Protein AF-A0A058ZTG9-F1 (afdb_monomer)

Organism: Eucalyptus grandis (NCBI:txid71139)

Structure (mmCIF, N/CA/C/O backbone):
data_AF-A0A058ZTG9-F1
#
_entry.id   AF-A0A058ZTG9-F1
#
loop_
_atom_site.group_PDB
_atom_site.id
_atom_site.type_symbol
_atom_site.label_atom_id
_atom_site.label_alt_id
_atom_site.label_comp_id
_atom_site.label_asym_id
_atom_site.label_entity_id
_atom_site.label_seq_id
_atom_site.pdbx_PDB_ins_code
_atom_site.Cartn_x
_atom_site.Cartn_y
_atom_site.Cartn_z
_atom_site.occupancy
_atom_site.B_iso_or_equiv
_atom_site.auth_seq_id
_atom_site.auth_comp_id
_atom_site.auth_asym_id
_atom_site.auth_atom_id
_atom_site.pdbx_PDB_model_num
ATOM 1 N N . MET A 1 1 ? 8.925 -6.067 -25.037 1.00 82.56 1 MET A N 1
ATOM 2 C CA . MET A 1 1 ? 8.589 -4.937 -24.144 1.00 82.56 1 MET A CA 1
ATOM 3 C C . MET A 1 1 ? 9.045 -5.307 -22.743 1.00 82.56 1 MET A C 1
ATOM 5 O O . MET A 1 1 ? 8.724 -6.408 -22.315 1.00 82.56 1 MET A O 1
ATOM 9 N N . ALA A 1 2 ? 9.825 -4.451 -22.084 1.00 88.62 2 ALA A N 1
ATOM 10 C CA . ALA A 1 2 ? 10.250 -4.628 -20.695 1.00 88.62 2 ALA A CA 1
ATOM 11 C C . ALA A 1 2 ? 9.571 -3.546 -19.845 1.00 88.62 2 ALA A C 1
ATOM 13 O O . ALA A 1 2 ? 9.529 -2.393 -20.265 1.00 88.62 2 ALA A O 1
ATOM 14 N N . LEU A 1 3 ? 9.004 -3.923 -18.699 1.00 90.94 3 LEU A N 1
ATOM 15 C CA . LEU A 1 3 ? 8.301 -3.016 -17.790 1.00 90.94 3 LEU A CA 1
ATOM 16 C C . LEU A 1 3 ? 8.933 -3.121 -16.406 1.00 90.94 3 LEU A C 1
ATOM 18 O O . LEU A 1 3 ? 9.167 -4.222 -15.911 1.00 90.94 3 LEU A O 1
ATOM 22 N N . THR A 1 4 ? 9.200 -1.979 -15.788 1.00 90.88 4 THR A N 1
ATOM 23 C CA . THR A 1 4 ? 9.805 -1.885 -14.460 1.00 90.88 4 THR A CA 1
ATOM 24 C C . THR A 1 4 ? 9.268 -0.643 -13.760 1.00 90.88 4 THR A C 1
ATOM 26 O O . THR A 1 4 ? 9.120 0.406 -14.381 1.00 90.88 4 THR A O 1
ATOM 29 N N . ALA A 1 5 ? 8.928 -0.776 -12.479 1.00 90.31 5 ALA A N 1
ATOM 30 C CA . ALA A 1 5 ? 8.425 0.335 -11.671 1.00 90.31 5 ALA A CA 1
ATOM 31 C C . ALA A 1 5 ? 9.557 1.143 -11.020 1.00 90.31 5 ALA A C 1
ATOM 33 O O . ALA A 1 5 ? 9.381 2.313 -10.699 1.00 90.31 5 ALA A O 1
ATOM 34 N N . THR A 1 6 ? 10.712 0.513 -10.801 1.00 88.88 6 THR A N 1
ATOM 35 C CA . THR A 1 6 ? 11.857 1.105 -10.108 1.00 88.88 6 THR A CA 1
ATOM 36 C C . THR A 1 6 ? 13.125 0.712 -10.837 1.00 88.88 6 THR A C 1
ATOM 38 O O . THR A 1 6 ? 13.428 -0.477 -10.942 1.00 88.88 6 THR A O 1
ATOM 41 N N . THR A 1 7 ? 13.885 1.697 -11.304 1.00 89.06 7 THR A N 1
ATOM 42 C CA . THR A 1 7 ? 15.107 1.435 -12.061 1.00 89.06 7 THR A CA 1
ATOM 43 C C . THR A 1 7 ? 16.162 2.456 -11.688 1.00 89.06 7 THR A C 1
ATOM 45 O O . THR A 1 7 ? 15.943 3.657 -11.798 1.00 89.06 7 THR A O 1
ATOM 48 N N . THR A 1 8 ? 17.312 1.975 -11.229 1.00 89.19 8 THR A N 1
ATOM 49 C CA . THR A 1 8 ? 18.516 2.795 -11.078 1.00 89.19 8 THR A CA 1
ATOM 50 C C . THR A 1 8 ? 19.321 2.757 -12.372 1.00 89.19 8 THR A C 1
ATOM 52 O O . THR A 1 8 ? 19.191 1.816 -13.155 1.00 89.19 8 THR A O 1
ATOM 55 N N . GLN A 1 9 ? 20.195 3.743 -12.584 1.00 89.81 9 GLN A N 1
ATOM 56 C CA . GLN A 1 9 ? 20.999 3.826 -13.808 1.00 89.81 9 GLN A CA 1
ATOM 57 C C . GLN A 1 9 ? 21.760 2.524 -14.152 1.00 89.81 9 GLN A C 1
ATOM 59 O O . GLN A 1 9 ? 21.684 2.098 -15.303 1.00 89.81 9 GLN A O 1
ATOM 64 N N . PRO A 1 10 ? 22.422 1.827 -13.201 1.00 93.19 10 PRO A N 1
ATOM 65 C CA . PRO A 1 10 ? 23.111 0.574 -13.519 1.00 93.19 10 PRO A CA 1
ATOM 66 C C . PRO A 1 10 ? 22.153 -0.533 -13.978 1.00 93.19 10 PRO A C 1
ATOM 68 O O . PRO A 1 10 ? 22.415 -1.224 -14.956 1.00 93.19 10 PRO A O 1
ATOM 71 N N . VAL A 1 11 ? 20.999 -0.662 -13.314 1.00 91.44 11 VAL A N 1
ATOM 72 C CA . VAL A 1 11 ? 19.987 -1.672 -13.660 1.00 91.44 11 VAL A CA 1
ATOM 73 C C . VAL A 1 11 ? 19.355 -1.365 -15.018 1.00 91.44 11 VAL A C 1
ATOM 75 O O . VAL A 1 11 ? 19.077 -2.279 -15.788 1.00 91.44 11 VAL A O 1
ATOM 78 N N . HIS A 1 12 ? 19.165 -0.084 -15.341 1.00 89.38 12 HIS A N 1
ATOM 79 C CA . HIS A 1 12 ? 18.702 0.345 -16.657 1.00 89.38 12 HIS A CA 1
ATOM 80 C C . HIS A 1 12 ? 19.654 -0.130 -17.767 1.00 89.38 12 HIS A C 1
ATOM 82 O O . HIS A 1 12 ? 19.213 -0.712 -18.759 1.00 89.38 12 HIS A O 1
ATOM 88 N N . GLU A 1 13 ? 20.964 0.055 -17.585 1.00 89.94 13 GLU A N 1
ATOM 89 C CA . GLU A 1 13 ? 21.958 -0.417 -18.552 1.00 89.94 13 GLU A CA 1
ATOM 90 C C . GLU A 1 13 ? 21.941 -1.938 -18.720 1.00 89.94 13 GLU A C 1
ATOM 92 O O . GLU A 1 13 ? 22.023 -2.427 -19.850 1.00 89.94 13 GLU A O 1
ATOM 97 N N . ASP A 1 14 ? 21.793 -2.683 -17.626 1.00 91.38 14 ASP A N 1
ATOM 98 C CA . ASP A 1 14 ? 21.707 -4.144 -17.665 1.00 91.38 14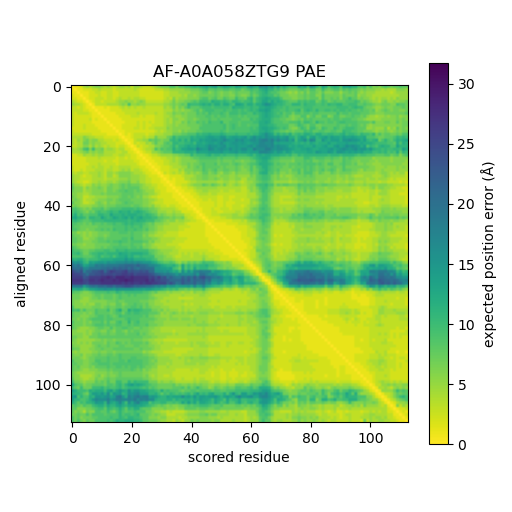 ASP A CA 1
ATOM 99 C C . ASP A 1 14 ? 20.455 -4.621 -18.414 1.00 91.38 14 ASP A C 1
ATOM 101 O O . ASP A 1 14 ? 20.542 -5.532 -19.245 1.00 91.38 14 ASP A O 1
ATOM 105 N N . ILE A 1 15 ? 19.308 -3.964 -18.196 1.00 91.25 15 ILE A N 1
ATOM 106 C CA . ILE A 1 15 ? 18.053 -4.243 -18.912 1.00 91.25 15 ILE A CA 1
ATOM 107 C C . ILE A 1 15 ? 18.210 -4.012 -20.418 1.00 91.25 15 ILE A C 1
ATOM 109 O O . ILE A 1 15 ? 17.601 -4.734 -21.204 1.00 91.25 15 ILE A O 1
ATOM 113 N N . LEU A 1 16 ? 19.020 -3.043 -20.851 1.00 90.56 16 LEU A N 1
ATOM 114 C CA . LEU A 1 16 ? 19.252 -2.803 -22.277 1.00 90.56 16 LEU A CA 1
ATOM 115 C C . LEU A 1 16 ? 20.267 -3.780 -22.883 1.00 90.56 16 LEU A C 1
ATOM 117 O O . LEU A 1 16 ? 20.070 -4.273 -23.999 1.00 90.56 16 LEU A O 1
ATOM 121 N N . LYS A 1 17 ? 21.347 -4.077 -22.152 1.00 91.62 17 LYS A N 1
ATOM 122 C CA . LYS A 1 17 ? 22.476 -4.882 -22.638 1.00 91.62 17 LYS A CA 1
ATOM 123 C C . LYS A 1 17 ? 22.165 -6.378 -22.656 1.00 91.62 17 LYS A C 1
ATOM 125 O O . LYS A 1 17 ? 22.427 -7.028 -23.668 1.00 91.62 17 LYS A O 1
ATOM 130 N N . ALA A 1 18 ? 21.590 -6.932 -21.586 1.00 90.25 18 ALA A N 1
ATOM 131 C CA . ALA A 1 18 ? 21.375 -8.378 -21.458 1.00 90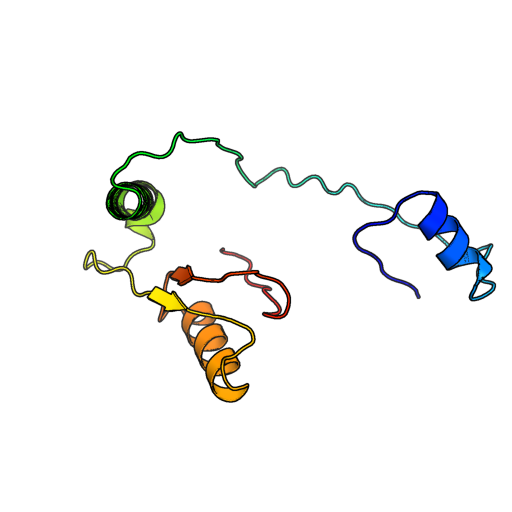.25 18 ALA A CA 1
ATOM 132 C C . ALA A 1 18 ? 20.459 -8.965 -22.555 1.00 90.25 18 ALA A C 1
ATOM 134 O O . ALA A 1 18 ? 20.828 -9.979 -23.152 1.00 90.25 18 ALA A O 1
ATOM 135 N N . PRO A 1 19 ? 19.325 -8.330 -22.916 1.00 87.88 19 PRO A N 1
ATOM 136 C CA . PRO A 1 19 ? 18.467 -8.792 -24.003 1.00 87.88 19 PRO A CA 1
ATOM 137 C C . PRO A 1 19 ? 18.897 -8.258 -25.379 1.00 87.88 19 PRO A C 1
ATOM 139 O O . PRO A 1 19 ? 18.230 -8.556 -26.366 1.00 87.88 19 PRO A O 1
ATOM 142 N N . ARG A 1 20 ? 19.986 -7.472 -25.462 1.00 89.31 20 ARG A N 1
ATOM 143 C CA . ARG A 1 20 ? 20.480 -6.802 -26.683 1.00 89.31 20 ARG A CA 1
ATOM 144 C C . ARG A 1 20 ? 19.460 -5.846 -27.319 1.00 89.31 20 ARG A C 1
ATOM 146 O O . ARG A 1 20 ? 19.308 -5.805 -28.537 1.00 89.31 20 ARG A O 1
ATOM 153 N N . ILE A 1 21 ? 18.776 -5.052 -26.496 1.00 88.69 21 ILE A N 1
ATOM 154 C CA . ILE A 1 21 ? 17.739 -4.090 -26.910 1.00 88.69 21 ILE A CA 1
ATOM 155 C C . ILE A 1 21 ? 18.213 -2.633 -26.779 1.00 88.69 21 ILE A C 1
ATOM 157 O O . ILE A 1 21 ? 17.445 -1.746 -26.421 1.00 88.69 21 ILE A O 1
ATOM 161 N N . CYS A 1 22 ? 19.482 -2.371 -27.096 1.00 85.31 22 CYS A N 1
ATOM 162 C CA . CYS A 1 22 ? 20.175 -1.096 -26.862 1.00 85.31 22 CYS A CA 1
ATOM 163 C C . CYS A 1 22 ? 19.538 0.146 -27.520 1.00 85.31 22 CYS A C 1
ATOM 165 O O . CYS A 1 22 ? 19.886 1.264 -27.158 1.00 85.31 22 CYS A O 1
ATOM 167 N N . HIS A 1 23 ? 18.633 -0.038 -28.486 1.00 87.75 23 HIS A N 1
ATOM 168 C CA . HIS A 1 23 ? 17.939 1.037 -29.210 1.00 87.75 23 HIS A CA 1
ATOM 169 C C . HIS A 1 23 ? 16.433 1.092 -28.905 1.00 87.75 23 HIS A C 1
ATOM 171 O O . HIS A 1 23 ? 15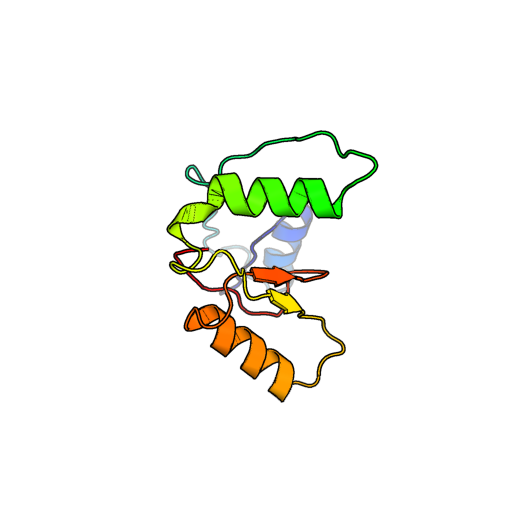.660 1.640 -29.689 1.00 87.75 23 HIS A O 1
ATOM 177 N N . ALA A 1 24 ? 15.991 0.479 -27.804 1.00 90.25 24 ALA A N 1
ATOM 178 C CA . ALA A 1 24 ? 14.596 0.538 -27.389 1.00 90.25 24 ALA A CA 1
ATOM 179 C C . ALA A 1 24 ? 14.186 1.970 -27.004 1.00 90.25 24 ALA A C 1
ATOM 181 O O . ALA A 1 24 ? 14.971 2.724 -26.432 1.00 90.25 24 ALA A O 1
ATOM 182 N N . LEU A 1 25 ? 12.928 2.327 -27.274 1.00 92.44 25 LEU A N 1
ATOM 183 C CA . LEU A 1 25 ? 12.312 3.506 -26.672 1.00 92.44 25 LEU A CA 1
ATOM 184 C C . LEU A 1 25 ? 12.180 3.266 -25.163 1.00 92.44 25 LEU A C 1
ATOM 186 O O . LEU A 1 25 ? 11.591 2.263 -24.755 1.00 92.44 25 LEU A O 1
ATOM 190 N N . VAL A 1 26 ? 12.696 4.195 -24.359 1.00 91.12 26 VAL A N 1
ATOM 191 C CA . VAL A 1 26 ? 12.645 4.135 -22.893 1.00 91.12 26 VAL A CA 1
ATOM 192 C C . VAL A 1 26 ? 11.763 5.276 -22.381 1.00 91.12 26 VAL A C 1
ATOM 194 O O . VAL A 1 26 ? 12.264 6.362 -22.095 1.00 91.12 26 VAL A O 1
ATOM 197 N N . PRO A 1 27 ? 10.433 5.092 -22.337 1.00 91.88 27 PRO A N 1
ATOM 198 C CA . PRO A 1 27 ? 9.557 6.067 -21.715 1.00 91.88 27 PRO A CA 1
ATOM 199 C C . PRO A 1 27 ? 9.691 5.976 -20.192 1.00 91.88 27 PRO A C 1
ATOM 201 O O . PRO A 1 27 ? 9.553 4.899 -19.611 1.00 91.88 27 PRO A O 1
ATOM 204 N N . GLU A 1 28 ? 9.909 7.118 -19.551 1.00 91.38 28 GLU A N 1
ATOM 205 C CA . GLU A 1 28 ? 9.962 7.245 -18.097 1.00 91.38 28 GLU A CA 1
ATOM 206 C C . GLU A 1 28 ? 8.879 8.211 -17.625 1.00 91.38 28 GLU A C 1
ATOM 208 O O . GLU A 1 28 ? 8.597 9.230 -18.259 1.00 91.38 28 GLU A O 1
ATOM 213 N N . THR A 1 29 ? 8.256 7.884 -16.498 1.00 92.44 29 THR A N 1
ATOM 214 C CA . THR A 1 29 ? 7.235 8.719 -15.866 1.00 92.44 29 THR A CA 1
ATOM 215 C C . THR A 1 29 ? 7.627 9.000 -14.428 1.00 92.44 29 THR A C 1
ATOM 217 O O . THR A 1 29 ? 8.242 8.160 -13.773 1.00 92.44 29 THR A O 1
ATOM 220 N N . SER A 1 30 ? 7.227 10.163 -13.915 1.00 91.88 30 SER A N 1
ATOM 221 C CA . SER A 1 30 ? 7.413 10.486 -12.501 1.00 91.88 30 SER A CA 1
ATOM 222 C C . SER A 1 30 ? 6.720 9.457 -11.603 1.00 91.88 30 SER A C 1
ATOM 224 O O . SER A 1 30 ? 5.644 8.955 -11.931 1.00 91.88 30 SER A O 1
ATOM 226 N N . PHE A 1 31 ? 7.322 9.184 -10.445 1.00 92.12 31 PHE A N 1
ATOM 227 C CA . PHE A 1 31 ? 6.677 8.420 -9.376 1.00 92.12 31 PHE A CA 1
ATOM 228 C C . PHE A 1 31 ? 5.640 9.256 -8.611 1.00 92.12 31 PHE A C 1
ATOM 230 O O . PHE A 1 31 ? 4.864 8.701 -7.830 1.00 92.12 31 PHE A O 1
ATOM 237 N N . ASP A 1 32 ? 5.658 10.581 -8.792 1.00 93.62 32 ASP A N 1
ATOM 238 C CA . ASP A 1 32 ? 4.835 11.500 -8.023 1.00 93.62 32 ASP A CA 1
ATOM 239 C C . ASP A 1 32 ? 3.341 11.254 -8.254 1.00 93.62 32 ASP A C 1
ATOM 241 O O . ASP A 1 32 ? 2.861 11.021 -9.367 1.00 93.62 32 ASP A O 1
ATOM 245 N N . ARG A 1 33 ? 2.595 11.313 -7.155 1.00 93.81 33 ARG A N 1
ATOM 246 C CA . ARG A 1 33 ? 1.146 11.174 -7.129 1.00 93.81 33 ARG A CA 1
ATOM 247 C C . ARG A 1 33 ? 0.633 12.413 -6.398 1.00 93.81 33 ARG A C 1
ATOM 249 O O . ARG A 1 33 ? 0.843 12.507 -5.193 1.00 93.81 33 ARG A O 1
ATOM 256 N N . PRO A 1 34 ? -0.073 13.332 -7.075 1.00 92.50 34 PRO A N 1
ATOM 257 C CA . PRO A 1 34 ? -0.487 14.594 -6.456 1.00 92.50 34 PRO A CA 1
ATOM 258 C C . PRO A 1 34 ? -1.645 14.443 -5.453 1.00 92.50 34 PRO A C 1
ATOM 260 O O . PRO A 1 34 ? -1.915 15.356 -4.679 1.00 92.50 34 PRO A O 1
ATOM 263 N N . ASN A 1 35 ? -2.354 13.307 -5.465 1.00 92.25 35 ASN A N 1
ATOM 264 C CA . ASN A 1 35 ? -3.566 13.100 -4.662 1.00 92.25 35 ASN A CA 1
ATOM 265 C C . ASN A 1 35 ? -3.317 12.524 -3.248 1.00 92.25 35 ASN A C 1
ATOM 267 O O . ASN A 1 35 ? -4.027 12.929 -2.323 1.00 92.25 35 ASN A O 1
ATOM 271 N N . PRO A 1 36 ? -2.370 11.585 -3.028 1.00 91.75 36 PRO A N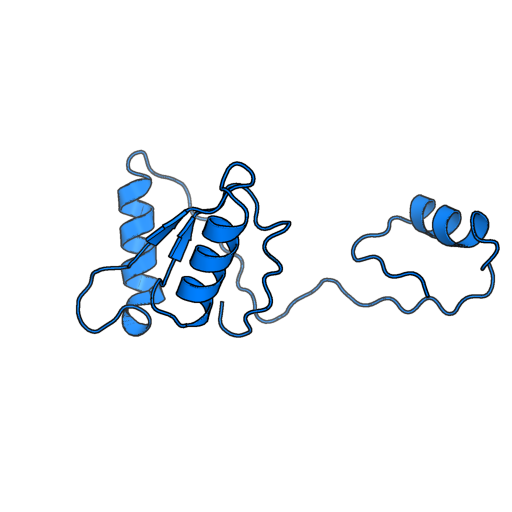 1
ATOM 272 C CA . PRO A 1 36 ? -2.025 11.121 -1.688 1.00 91.75 36 PRO A CA 1
ATOM 273 C C . PRO A 1 36 ? -1.499 12.242 -0.790 1.00 91.75 36 PRO A C 1
ATOM 275 O O . PRO A 1 36 ? -0.608 13.002 -1.162 1.00 91.75 36 PRO A O 1
ATOM 278 N N . LYS A 1 37 ? -2.029 12.307 0.433 1.00 93.12 37 LYS A N 1
ATOM 279 C CA . LYS A 1 37 ? -1.531 13.189 1.492 1.00 93.12 37 LYS A CA 1
ATOM 280 C C . LYS A 1 37 ? -0.596 12.401 2.400 1.00 93.12 37 LYS A C 1
ATOM 282 O O . LYS A 1 37 ? -0.983 11.351 2.909 1.00 93.12 37 LYS A O 1
ATOM 287 N N . TYR A 1 38 ? 0.600 12.930 2.628 1.00 93.81 38 TYR A N 1
ATOM 288 C CA . TYR A 1 38 ? 1.580 12.354 3.545 1.00 93.81 38 TYR A CA 1
ATOM 289 C C . TYR A 1 38 ? 1.524 13.082 4.889 1.00 93.81 38 TYR A C 1
ATOM 291 O O . TYR A 1 38 ? 1.565 14.309 4.938 1.00 93.81 38 TYR A O 1
ATOM 299 N N . GLU A 1 39 ? 1.429 12.328 5.981 1.00 93.50 39 GLU A N 1
ATOM 300 C CA . GLU A 1 39 ? 1.386 12.856 7.345 1.00 93.50 39 GLU A CA 1
ATOM 301 C C . GLU A 1 39 ? 2.193 11.944 8.271 1.00 93.50 39 GLU A C 1
ATOM 303 O O . GLU A 1 39 ? 2.161 10.721 8.131 1.00 93.50 39 GLU A O 1
ATOM 308 N N . VAL A 1 40 ? 2.909 12.541 9.225 1.00 95.56 40 VAL A N 1
ATOM 309 C CA . VAL A 1 40 ? 3.679 11.820 10.243 1.00 95.56 40 VAL A CA 1
ATOM 310 C C . VAL A 1 40 ? 3.084 12.142 11.608 1.00 95.56 40 VAL A C 1
ATOM 312 O O . VAL A 1 40 ? 3.083 13.294 12.033 1.00 95.56 40 VAL A O 1
ATOM 315 N N . ILE A 1 41 ? 2.576 11.117 12.293 1.00 93.25 41 ILE A N 1
ATOM 316 C CA . ILE A 1 41 ? 1.930 11.238 13.605 1.00 93.25 41 ILE A CA 1
ATOM 317 C C . ILE A 1 41 ? 2.744 10.431 14.617 1.00 93.25 41 ILE A C 1
ATOM 319 O O . ILE A 1 41 ? 3.057 9.265 14.379 1.00 93.25 41 ILE A O 1
ATOM 323 N N . ALA A 1 42 ? 3.071 11.035 15.760 1.00 95.62 42 ALA A N 1
ATOM 324 C CA . ALA A 1 42 ? 3.766 10.339 16.837 1.00 95.62 42 ALA A CA 1
ATOM 325 C C . ALA A 1 42 ? 2.890 9.225 17.437 1.00 95.62 42 ALA A C 1
ATOM 327 O O . ALA A 1 42 ? 1.698 9.414 17.692 1.00 95.62 42 ALA A O 1
ATOM 328 N N . THR A 1 43 ? 3.488 8.064 17.696 1.00 94.56 43 THR A N 1
ATOM 329 C CA . THR A 1 43 ? 2.789 6.921 18.294 1.00 94.56 43 THR A CA 1
ATOM 330 C C . THR A 1 43 ? 2.692 7.065 19.809 1.00 94.56 43 THR A C 1
ATOM 332 O O . THR A 1 43 ? 3.688 7.372 20.466 1.00 94.56 43 THR A O 1
ATOM 335 N N . THR A 1 44 ? 1.522 6.783 20.381 1.00 95.12 44 THR A N 1
ATOM 336 C CA . THR A 1 44 ? 1.343 6.713 21.841 1.00 95.12 44 THR A CA 1
ATOM 337 C C . THR A 1 44 ? 1.601 5.296 22.371 1.00 95.12 44 THR A C 1
ATOM 339 O O . THR A 1 44 ? 1.780 4.351 21.602 1.00 95.12 44 THR A O 1
ATOM 342 N N . LYS A 1 45 ? 1.592 5.120 23.703 1.00 94.94 45 LYS A N 1
ATOM 343 C CA . LYS A 1 45 ? 1.607 3.782 24.327 1.00 94.94 45 LYS A CA 1
ATOM 344 C C . LYS A 1 45 ? 0.336 2.975 24.006 1.00 94.94 45 LYS A C 1
ATOM 346 O O . LYS A 1 45 ? 0.388 1.752 23.969 1.00 94.94 45 LYS A O 1
ATOM 351 N N . GLU A 1 46 ? -0.788 3.647 23.747 1.00 95.81 46 GLU A N 1
ATOM 352 C CA . GLU A 1 46 ? -2.088 3.038 23.431 1.00 95.81 46 GLU A CA 1
ATOM 353 C C . GLU A 1 46 ? -2.331 3.002 21.906 1.00 95.81 46 GLU A C 1
ATOM 355 O O . GLU A 1 46 ? -3.302 3.561 21.395 1.00 95.81 46 GLU A O 1
ATOM 360 N N . GLN A 1 47 ? -1.445 2.335 21.157 1.00 93.69 47 GLN A N 1
ATOM 361 C CA . GLN A 1 47 ? -1.429 2.346 19.681 1.00 93.69 47 GLN A CA 1
ATOM 362 C C . GLN A 1 47 ? -2.759 1.916 19.036 1.00 93.69 47 GLN A C 1
ATOM 364 O O . GLN A 1 47 ? -3.228 2.546 18.089 1.00 93.69 47 GLN A O 1
ATOM 369 N N . LEU A 1 48 ? -3.397 0.861 19.556 1.00 90.19 48 LEU A N 1
ATOM 370 C CA . LEU A 1 48 ? -4.662 0.351 19.010 1.00 90.19 48 LEU A CA 1
ATOM 371 C C . LEU A 1 48 ? -5.815 1.342 19.188 1.00 90.19 48 LEU A C 1
ATOM 373 O O . LEU A 1 48 ? -6.664 1.478 18.307 1.00 90.19 48 LEU A O 1
ATOM 377 N N . LYS A 1 49 ? -5.832 2.056 20.315 1.00 90.94 49 LYS A N 1
ATOM 378 C CA . LYS A 1 49 ? -6.837 3.082 20.589 1.00 90.94 49 LYS A CA 1
ATOM 379 C C . LYS A 1 49 ? -6.625 4.291 19.685 1.00 90.94 49 LYS A C 1
ATOM 381 O O . LYS A 1 49 ? -7.579 4.737 19.056 1.00 90.94 49 LYS A O 1
ATOM 386 N N . GLN A 1 50 ? -5.373 4.731 19.535 1.00 92.81 50 GLN A N 1
ATOM 387 C CA . GLN A 1 50 ? -4.998 5.800 18.610 1.00 92.81 50 GLN A CA 1
ATOM 388 C C . GLN A 1 50 ? -5.420 5.475 17.167 1.00 92.81 50 GLN A C 1
ATOM 390 O O . GLN A 1 50 ? -6.033 6.307 16.501 1.00 92.81 50 GLN A O 1
ATOM 395 N N . LEU A 1 51 ? -5.154 4.254 16.687 1.00 89.94 51 LEU A N 1
ATOM 396 C CA . LEU A 1 51 ? -5.583 3.811 15.357 1.00 89.94 51 LEU A CA 1
ATOM 397 C C . LEU A 1 51 ? -7.113 3.788 15.230 1.00 89.94 51 LEU A C 1
ATOM 399 O O . LEU A 1 51 ? -7.657 4.268 14.238 1.00 89.94 51 LEU A O 1
ATOM 403 N N . GLY A 1 52 ? -7.814 3.263 16.237 1.00 88.38 52 GLY A N 1
ATOM 404 C CA . GLY A 1 52 ? -9.276 3.232 16.256 1.00 88.38 52 GLY A CA 1
ATOM 405 C C . GLY A 1 52 ? -9.905 4.627 16.199 1.00 88.38 52 GLY A C 1
ATOM 406 O O . GLY A 1 52 ? -10.883 4.827 15.480 1.00 88.38 52 GLY A O 1
ATOM 407 N N . GLU A 1 53 ? -9.337 5.600 16.913 1.00 89.12 53 GLU A N 1
ATOM 408 C CA . GLU A 1 53 ? -9.759 7.005 16.872 1.00 89.12 53 GLU A CA 1
ATOM 409 C C . GLU A 1 53 ? -9.483 7.642 15.504 1.00 89.12 53 GLU A C 1
ATOM 411 O O . GLU A 1 53 ? -10.363 8.298 14.947 1.00 89.12 53 GLU A O 1
ATOM 416 N N . LEU A 1 54 ? -8.307 7.399 14.911 1.00 89.75 54 LEU A N 1
ATOM 417 C CA . LEU A 1 54 ? -7.972 7.887 13.569 1.00 89.75 54 LEU A CA 1
ATOM 418 C C . LEU A 1 54 ? -8.938 7.354 12.508 1.00 89.75 54 LEU A C 1
ATOM 420 O O . LEU A 1 54 ? -9.423 8.128 11.681 1.00 89.75 54 LEU A O 1
ATOM 424 N N . LEU A 1 55 ? -9.248 6.056 12.555 1.00 87.69 55 LEU A N 1
ATOM 425 C CA . LEU A 1 55 ? -10.178 5.430 11.620 1.00 87.69 55 LEU A CA 1
ATOM 426 C C . LEU A 1 55 ? -11.588 6.012 11.760 1.00 87.69 55 LEU A C 1
ATOM 428 O O . LEU A 1 55 ? -12.195 6.401 10.764 1.00 87.69 55 LEU A O 1
ATOM 432 N N . LYS A 1 56 ? -12.084 6.141 12.996 1.00 85.50 56 LYS A N 1
ATOM 433 C CA . LYS A 1 56 ? -13.411 6.709 13.267 1.00 85.50 56 LYS A CA 1
ATOM 434 C C . LYS A 1 56 ? -13.515 8.169 12.848 1.00 85.50 56 LYS A C 1
ATOM 436 O O . LYS A 1 56 ? -14.516 8.537 12.255 1.00 85.50 56 LYS A O 1
ATOM 441 N N . ASN A 1 57 ? -12.503 8.986 13.124 1.00 87.56 57 ASN A N 1
ATOM 442 C CA . ASN A 1 57 ? -12.561 10.421 12.845 1.00 87.56 57 ASN A CA 1
ATOM 443 C C . ASN A 1 57 ? -12.390 10.733 11.353 1.00 87.56 57 ASN A C 1
ATOM 445 O O . ASN A 1 57 ? -13.082 11.600 10.827 1.00 87.56 57 ASN A O 1
ATOM 449 N N . ARG A 1 58 ? -11.478 10.039 10.659 1.00 86.88 58 ARG A N 1
ATOM 450 C CA . ARG A 1 58 ? -11.154 10.334 9.250 1.00 86.88 58 ARG A CA 1
ATOM 451 C C . ARG A 1 58 ? -12.058 9.610 8.258 1.00 86.88 58 ARG A C 1
ATOM 453 O O . ARG A 1 58 ? -12.326 10.144 7.188 1.00 86.88 58 ARG A O 1
ATOM 460 N N . PHE A 1 59 ? -12.543 8.422 8.616 1.00 83.19 59 PHE A N 1
ATOM 461 C CA . PHE A 1 59 ? -13.315 7.550 7.728 1.00 83.19 59 PHE A CA 1
ATOM 462 C C . PHE A 1 59 ? -14.731 7.271 8.264 1.00 83.19 59 PHE A C 1
ATOM 464 O O . PHE A 1 59 ? -15.354 6.280 7.881 1.00 83.19 59 PHE A O 1
ATOM 471 N N . ALA A 1 60 ? -15.267 8.161 9.116 1.00 75.25 60 ALA A N 1
ATOM 472 C CA . ALA A 1 60 ? -16.607 8.052 9.707 1.00 75.25 60 ALA A CA 1
ATOM 473 C C . ALA A 1 60 ? -17.694 7.749 8.663 1.00 75.25 60 ALA A C 1
ATOM 475 O O . ALA A 1 60 ? -18.513 6.859 8.857 1.00 75.25 60 ALA A O 1
ATOM 476 N N . ASN A 1 61 ? -17.649 8.460 7.531 1.00 71.94 61 ASN A N 1
ATOM 477 C CA . ASN A 1 61 ? -18.647 8.383 6.458 1.00 71.94 61 ASN A CA 1
ATOM 478 C C . ASN A 1 61 ? -18.470 7.163 5.536 1.00 71.94 61 ASN A C 1
ATOM 480 O O . ASN A 1 61 ? -19.307 6.919 4.672 1.00 71.94 61 ASN A O 1
ATOM 484 N N . LEU A 1 62 ? -17.367 6.426 5.686 1.00 68.62 62 LEU A N 1
ATOM 485 C CA . LEU A 1 62 ? -17.066 5.203 4.932 1.00 68.62 62 LEU A CA 1
ATOM 486 C C . LEU A 1 62 ? -17.380 3.944 5.750 1.00 68.62 62 LEU A C 1
ATOM 488 O O . LEU A 1 62 ? -17.460 2.843 5.205 1.00 68.62 62 LEU A O 1
ATOM 492 N N . CYS A 1 63 ? -17.598 4.109 7.053 1.00 58.88 63 CYS A N 1
ATOM 493 C CA . CYS A 1 63 ? -18.184 3.088 7.903 1.00 58.88 63 CYS A CA 1
ATOM 494 C C . CYS A 1 63 ? -19.708 3.181 7.782 1.00 58.88 63 CYS A C 1
ATOM 496 O O . CYS A 1 63 ? -20.268 4.274 7.764 1.00 58.88 63 CYS A O 1
ATOM 498 N N . GLY A 1 64 ? -20.393 2.040 7.664 1.00 56.41 64 GLY A N 1
ATOM 499 C CA . GLY A 1 64 ? -21.856 2.024 7.642 1.00 56.41 64 GLY A CA 1
ATOM 500 C C . GLY A 1 64 ? -22.448 2.723 8.873 1.00 56.41 64 GLY A C 1
ATOM 501 O O . GLY A 1 64 ? -21.766 2.955 9.866 1.00 56.41 64 GLY A O 1
ATOM 502 N N . SER A 1 65 ? -23.747 3.017 8.841 1.00 53.50 65 SER A N 1
ATOM 503 C CA . SER A 1 65 ? -24.504 3.739 9.885 1.00 53.50 65 SER A CA 1
ATOM 504 C C . SER A 1 65 ? -24.425 3.159 11.312 1.00 53.50 65 SER A C 1
ATOM 506 O O . SER A 1 65 ? -24.941 3.754 12.255 1.00 53.50 65 SER A O 1
ATOM 508 N N . LYS A 1 66 ? -23.755 2.017 11.493 1.00 50.91 66 LYS A N 1
ATOM 509 C CA . LYS A 1 66 ? -23.321 1.471 12.778 1.00 50.91 66 LYS A CA 1
ATOM 510 C C . LYS A 1 66 ? -21.797 1.558 12.826 1.00 50.91 66 LYS A C 1
ATOM 512 O O . LYS A 1 66 ? -21.142 0.995 11.959 1.00 50.91 66 LYS A O 1
ATOM 517 N N . CYS A 1 67 ? -21.240 2.203 13.851 1.00 53.97 67 CYS A N 1
ATOM 518 C CA . CYS A 1 67 ? -19.803 2.440 14.079 1.00 53.97 67 CYS A CA 1
ATOM 519 C C . CYS A 1 67 ? -18.901 1.180 14.203 1.00 53.97 67 CYS A C 1
ATOM 521 O O . CYS A 1 67 ? -17.863 1.232 14.866 1.00 53.97 67 CYS A O 1
ATOM 523 N N . SER A 1 68 ? -19.279 0.038 13.625 1.00 66.81 68 SER A N 1
ATOM 524 C CA . SER A 1 68 ? -18.465 -1.168 13.513 1.00 66.81 68 SER A CA 1
ATOM 525 C C . SER A 1 68 ? -17.700 -1.161 12.190 1.00 66.81 68 SER A C 1
ATOM 527 O O . SER A 1 68 ? -18.289 -1.296 11.118 1.00 66.81 68 SER A O 1
ATOM 529 N N . ILE A 1 69 ? -16.380 -1.018 12.280 1.00 78.88 69 ILE A N 1
ATOM 530 C CA . ILE A 1 69 ? -15.464 -1.193 11.151 1.00 78.88 69 ILE A CA 1
ATOM 531 C C . ILE A 1 69 ? -15.207 -2.692 11.015 1.00 78.88 69 ILE A C 1
ATOM 533 O O . ILE A 1 69 ? -14.594 -3.283 11.906 1.00 78.88 69 ILE A O 1
ATOM 537 N N . ASN A 1 70 ? -15.672 -3.316 9.934 1.00 87.88 70 ASN A N 1
ATOM 538 C CA . ASN A 1 70 ? -15.319 -4.702 9.660 1.00 87.88 70 ASN A CA 1
ATOM 539 C C . ASN A 1 70 ? -13.870 -4.742 9.193 1.00 87.88 70 ASN A C 1
ATOM 541 O O . ASN A 1 70 ? -13.455 -3.976 8.314 1.00 87.88 70 ASN A O 1
ATOM 545 N N . THR A 1 71 ? -13.108 -5.658 9.780 1.00 89.75 71 THR A N 1
ATOM 546 C CA . THR A 1 71 ? -11.692 -5.829 9.485 1.00 89.75 71 THR A CA 1
ATOM 547 C C . THR A 1 71 ? -11.380 -7.288 9.180 1.00 89.75 71 THR A C 1
ATOM 549 O O . THR A 1 71 ? -11.991 -8.208 9.725 1.00 89.75 71 THR A O 1
ATOM 552 N N . VAL A 1 72 ? -10.423 -7.509 8.285 1.00 93.38 72 VAL A N 1
ATOM 553 C CA . VAL A 1 72 ? -9.846 -8.830 7.988 1.00 93.38 72 VAL A CA 1
ATOM 554 C C . VAL A 1 72 ? -8.333 -8.710 7.886 1.00 93.38 72 VAL A C 1
ATOM 556 O O . VAL A 1 72 ? -7.806 -7.607 7.760 1.00 93.38 72 VAL A O 1
ATOM 559 N N . HIS A 1 73 ? -7.620 -9.832 7.934 1.00 93.62 73 HIS A N 1
ATOM 560 C CA . HIS A 1 73 ? -6.172 -9.864 7.740 1.00 93.62 73 HIS A CA 1
ATOM 561 C C . HIS A 1 73 ? -5.803 -10.592 6.446 1.00 93.62 73 HIS A C 1
ATOM 563 O O . HIS A 1 73 ? -6.517 -11.489 6.001 1.00 93.62 73 HIS A O 1
ATOM 569 N N . TYR A 1 74 ? -4.668 -10.221 5.858 1.00 92.31 74 TYR A N 1
ATOM 570 C CA . TYR A 1 74 ? -4.103 -10.877 4.683 1.00 92.31 74 TYR A CA 1
ATOM 571 C C . TYR A 1 74 ? -2.587 -11.029 4.840 1.00 92.31 74 TYR A C 1
ATOM 573 O O . TYR A 1 74 ? -1.868 -10.068 5.111 1.00 92.31 74 TYR A O 1
ATOM 581 N N . HIS A 1 75 ? -2.089 -12.252 4.659 1.00 91.75 75 HIS A N 1
ATOM 582 C CA . HIS A 1 75 ? -0.660 -12.565 4.632 1.00 91.75 75 HIS A CA 1
ATOM 583 C C . HIS A 1 75 ? -0.389 -13.791 3.747 1.00 91.75 75 HIS A C 1
ATOM 585 O O . HIS A 1 75 ? -1.292 -14.574 3.450 1.00 91.75 75 HIS A O 1
ATOM 591 N N . ALA A 1 76 ? 0.872 -13.981 3.343 1.00 88.31 76 ALA A N 1
ATOM 592 C CA . ALA A 1 76 ? 1.278 -15.038 2.408 1.00 88.31 76 ALA A CA 1
ATOM 593 C C . ALA A 1 76 ? 0.979 -16.468 2.904 1.00 88.31 76 ALA A C 1
ATOM 595 O O . ALA A 1 76 ? 0.746 -17.362 2.097 1.00 88.31 76 ALA A O 1
ATOM 596 N N . GLY A 1 77 ? 0.947 -16.665 4.225 1.00 89.75 77 GLY A N 1
ATOM 597 C CA . GLY A 1 77 ? 0.627 -17.951 4.859 1.00 89.75 77 GLY A CA 1
ATOM 598 C C . GLY A 1 77 ? -0.843 -18.388 4.775 1.00 89.75 77 GLY A C 1
ATOM 599 O O . GLY A 1 77 ? -1.132 -19.540 5.078 1.00 89.75 77 GLY A O 1
ATOM 600 N N . LEU A 1 78 ? -1.774 -17.514 4.370 1.00 91.38 78 LEU A N 1
ATOM 601 C CA . LEU A 1 78 ? -3.163 -17.917 4.120 1.00 91.38 78 LEU A CA 1
ATOM 602 C C . LEU A 1 78 ? -3.247 -18.830 2.897 1.00 91.38 78 LEU A C 1
ATOM 604 O O . LEU A 1 78 ? -2.519 -18.628 1.925 1.00 91.38 78 LEU A O 1
ATOM 608 N N . ALA A 1 79 ? -4.183 -19.779 2.891 1.00 94.50 79 ALA A N 1
ATOM 609 C CA . ALA A 1 79 ? -4.433 -20.594 1.707 1.00 94.50 79 ALA A CA 1
ATOM 610 C C . ALA A 1 79 ? -4.944 -19.725 0.544 1.00 94.50 79 ALA A C 1
ATOM 612 O O . ALA A 1 79 ? -5.620 -18.714 0.751 1.00 94.50 79 ALA A O 1
ATOM 613 N N . THR A 1 80 ? -4.671 -20.131 -0.700 1.00 92.38 80 THR A N 1
ATOM 614 C CA . THR A 1 80 ? -5.035 -19.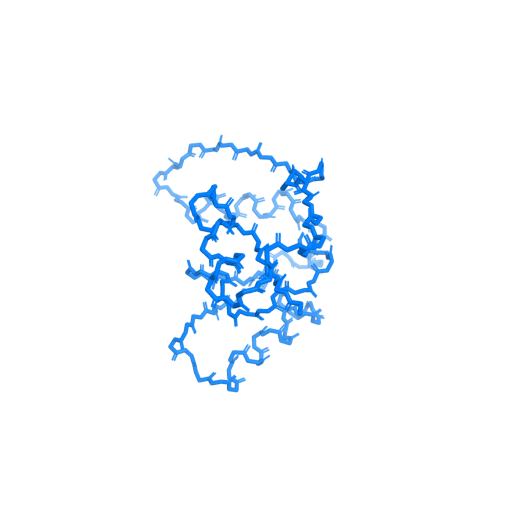347 -1.895 1.00 92.38 80 THR A CA 1
ATOM 615 C C . THR A 1 80 ? -6.519 -18.966 -1.928 1.00 92.38 80 THR A C 1
ATOM 617 O O . THR A 1 80 ? -6.842 -17.810 -2.182 1.00 92.38 80 THR A O 1
ATOM 620 N N . HIS A 1 81 ? -7.423 -19.891 -1.590 1.00 95.00 81 HIS A N 1
ATOM 621 C CA . HIS A 1 81 ? -8.863 -19.614 -1.557 1.00 95.00 81 HIS A CA 1
ATOM 622 C C . HIS A 1 81 ? -9.249 -18.563 -0.499 1.00 95.00 81 HIS A C 1
ATOM 624 O O . HIS A 1 81 ? -10.131 -17.744 -0.742 1.00 95.00 81 HIS A O 1
ATOM 630 N N . GLN A 1 82 ? -8.564 -18.533 0.650 1.00 94.62 82 GLN A N 1
ATOM 631 C CA . GLN A 1 82 ? -8.802 -17.533 1.696 1.00 94.62 82 GLN A CA 1
ATOM 632 C C . GLN A 1 82 ? -8.331 -16.148 1.250 1.00 94.62 82 GLN A C 1
ATOM 634 O O . GLN A 1 82 ? -9.039 -15.167 1.461 1.00 94.62 82 GLN A O 1
ATOM 639 N N . ARG A 1 83 ? -7.169 -16.069 0.587 1.00 92.62 83 ARG A N 1
ATOM 640 C CA . ARG A 1 83 ? -6.639 -14.817 0.022 1.00 92.62 83 ARG A CA 1
ATOM 641 C C . ARG A 1 83 ? -7.606 -14.206 -0.995 1.00 92.62 83 ARG A C 1
ATOM 643 O O . ARG A 1 83 ? -7.907 -13.019 -0.905 1.00 92.62 83 ARG A O 1
ATOM 650 N N . VAL A 1 84 ? -8.154 -15.033 -1.888 1.00 92.06 84 VAL A N 1
ATOM 651 C CA . VAL A 1 84 ? -9.179 -14.616 -2.862 1.00 92.06 84 VAL A CA 1
ATOM 652 C C . VAL A 1 84 ? -10.454 -14.144 -2.158 1.00 92.06 84 VAL A C 1
ATOM 654 O O . VAL A 1 84 ? -10.990 -13.094 -2.504 1.00 92.06 84 VAL A O 1
ATOM 657 N N . ALA A 1 85 ? -10.924 -14.870 -1.140 1.00 94.44 85 ALA A N 1
ATOM 658 C CA . ALA A 1 85 ? -12.113 -14.477 -0.386 1.00 94.44 85 ALA A CA 1
ATOM 659 C C . ALA A 1 85 ? -11.931 -13.125 0.325 1.00 94.44 85 ALA A C 1
ATOM 661 O O . ALA A 1 85 ? -12.820 -12.280 0.264 1.00 94.44 85 ALA A O 1
ATOM 662 N N . VAL A 1 86 ? -10.776 -12.890 0.957 1.00 93.44 86 VAL A N 1
ATOM 663 C CA . VAL A 1 86 ? -10.447 -11.604 1.593 1.00 93.44 86 VAL A CA 1
ATOM 664 C C . VAL A 1 86 ? -10.444 -10.467 0.570 1.00 93.44 86 VAL A C 1
ATOM 666 O O . VAL A 1 86 ? -11.077 -9.437 0.806 1.00 93.44 86 VAL A O 1
ATOM 669 N N . GLN A 1 87 ? -9.788 -10.666 -0.576 1.00 91.31 87 GLN A N 1
ATOM 670 C CA . GLN A 1 87 ? -9.742 -9.667 -1.642 1.00 91.31 87 GLN A CA 1
ATOM 671 C C . GLN A 1 87 ? -11.147 -9.334 -2.160 1.00 91.31 87 GLN A C 1
ATOM 673 O O . GLN A 1 87 ? -11.478 -8.157 -2.291 1.00 91.31 87 GLN A O 1
ATOM 678 N N . MET A 1 88 ? -11.991 -10.346 -2.380 1.00 92.88 88 MET A N 1
ATOM 679 C CA . MET A 1 88 ? -13.377 -10.152 -2.814 1.00 92.88 88 MET A CA 1
ATOM 680 C C . MET A 1 88 ? -14.199 -9.372 -1.790 1.00 92.88 88 MET A C 1
ATOM 682 O O . MET A 1 88 ? -14.828 -8.385 -2.159 1.00 92.88 88 MET A O 1
ATOM 686 N N . LYS A 1 89 ? -14.152 -9.754 -0.507 1.00 93.56 89 LYS A N 1
ATOM 687 C CA . LYS A 1 89 ? -14.887 -9.068 0.571 1.00 93.56 89 LYS A CA 1
ATOM 688 C C . LYS A 1 89 ? -14.523 -7.591 0.690 1.00 93.56 89 LYS A C 1
ATOM 690 O O . LYS A 1 89 ? -15.379 -6.752 0.964 1.00 93.56 89 LYS A O 1
ATOM 695 N N . TRP A 1 90 ? -13.248 -7.266 0.503 1.00 91.81 90 TRP A N 1
ATOM 696 C CA . TRP A 1 90 ? -12.791 -5.882 0.522 1.00 91.81 90 TRP A CA 1
ATOM 697 C C . TRP A 1 90 ? -13.200 -5.125 -0.746 1.00 91.81 90 TRP A C 1
ATOM 699 O O . TRP A 1 90 ? -13.666 -3.987 -0.677 1.00 91.81 90 TRP A O 1
ATOM 709 N N . HIS A 1 91 ? -13.110 -5.771 -1.910 1.00 90.88 91 HIS A N 1
ATOM 710 C CA . HIS A 1 91 ? -13.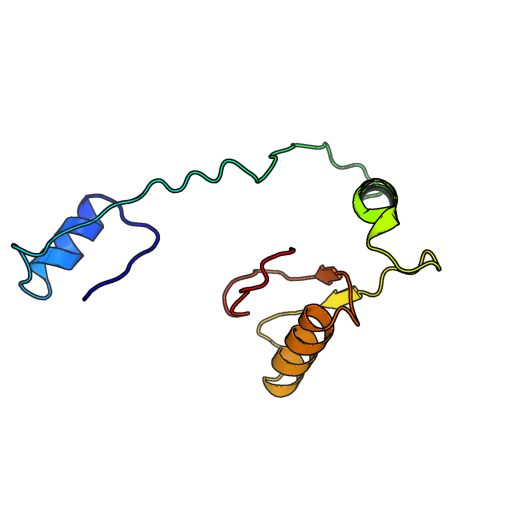507 -5.170 -3.180 1.00 90.88 91 HIS A CA 1
ATOM 711 C C . HIS A 1 91 ? -15.011 -4.844 -3.224 1.00 90.88 91 HIS A C 1
ATOM 713 O O . HIS A 1 91 ? -15.386 -3.756 -3.662 1.00 90.88 91 HIS A O 1
ATOM 719 N N . THR A 1 92 ? -15.863 -5.732 -2.693 1.00 91.06 92 THR A N 1
ATOM 720 C CA . THR A 1 92 ? -17.326 -5.555 -2.591 1.00 91.06 92 THR A CA 1
ATOM 721 C C . THR A 1 92 ? -17.771 -4.670 -1.422 1.00 91.06 92 THR A C 1
ATOM 723 O O . THR A 1 92 ? -18.970 -4.448 -1.255 1.00 91.06 92 THR A O 1
ATOM 726 N N . ARG A 1 93 ? -16.830 -4.137 -0.626 1.00 88.31 93 ARG A N 1
ATOM 727 C CA . ARG A 1 93 ? -17.075 -3.333 0.587 1.00 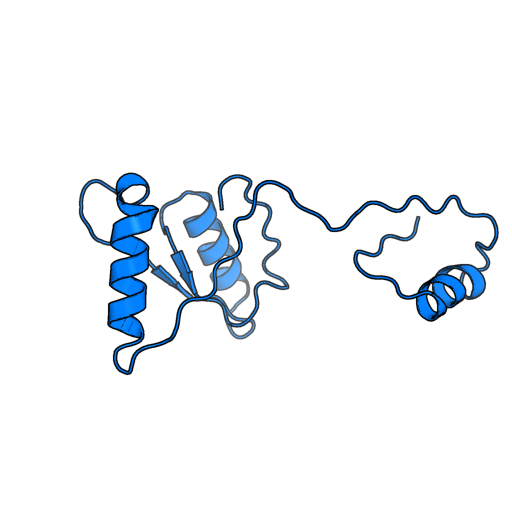88.31 93 ARG A CA 1
ATOM 728 C C . ARG A 1 93 ? -17.824 -4.063 1.717 1.00 88.31 93 ARG A C 1
ATOM 730 O O . ARG A 1 93 ? -18.345 -3.409 2.618 1.00 88.31 93 ARG A O 1
ATOM 737 N N . GLU A 1 94 ? -17.844 -5.399 1.730 1.00 90.19 94 GLU A N 1
ATOM 738 C CA . GLU A 1 94 ? -18.287 -6.180 2.904 1.00 90.19 94 GLU A CA 1
ATOM 739 C C . GLU A 1 94 ? -17.368 -5.913 4.112 1.00 90.19 94 GLU A C 1
ATOM 741 O O . GLU A 1 94 ? -17.804 -5.880 5.268 1.00 90.19 94 GLU A O 1
ATOM 746 N N . VAL A 1 95 ? -16.087 -5.678 3.821 1.00 90.06 95 VAL A N 1
ATOM 747 C CA . VAL A 1 95 ? -15.044 -5.327 4.783 1.00 90.06 95 VAL A CA 1
ATOM 748 C C . VAL A 1 95 ? -14.417 -3.993 4.393 1.00 90.06 95 VAL A C 1
ATOM 750 O O . VAL A 1 95 ? -14.047 -3.803 3.237 1.00 90.06 95 VAL A O 1
ATOM 753 N N . GLN A 1 96 ? -14.270 -3.077 5.352 1.00 88.25 96 GLN A N 1
ATOM 754 C CA . GLN A 1 96 ? -13.716 -1.742 5.105 1.00 88.25 96 GLN A CA 1
ATOM 755 C C . GLN A 1 96 ? -12.189 -1.713 5.222 1.00 88.25 96 GLN A C 1
ATOM 757 O O . GLN A 1 96 ? -11.535 -0.968 4.498 1.00 88.25 96 GLN A O 1
ATOM 762 N N . VAL A 1 97 ? -11.610 -2.522 6.116 1.00 90.31 97 VAL A N 1
ATOM 763 C CA . VAL A 1 97 ? -10.169 -2.490 6.408 1.00 90.31 97 VAL A CA 1
ATOM 764 C C . VAL A 1 97 ? -9.540 -3.871 6.262 1.00 90.31 97 VAL A C 1
ATOM 766 O O . VAL A 1 97 ? -10.012 -4.853 6.836 1.00 90.31 97 VAL A O 1
ATOM 769 N N . VAL A 1 98 ? -8.418 -3.934 5.547 1.00 92.19 98 VAL A N 1
ATOM 770 C CA . VAL A 1 98 ? -7.568 -5.126 5.462 1.00 92.19 98 VAL A CA 1
ATOM 771 C C . VAL A 1 98 ? -6.244 -4.835 6.164 1.00 92.19 98 VAL A C 1
ATOM 773 O O . VAL A 1 98 ? -5.531 -3.906 5.798 1.00 92.19 98 VAL A O 1
ATOM 776 N N . CYS A 1 99 ? -5.906 -5.632 7.173 1.00 92.06 99 CYS A N 1
ATOM 777 C CA . CYS A 1 99 ? -4.618 -5.581 7.855 1.00 92.06 99 CYS A CA 1
ATOM 778 C C . CYS A 1 99 ? -3.621 -6.504 7.145 1.00 92.06 99 CYS A C 1
ATOM 780 O O . CYS A 1 99 ? -3.853 -7.712 7.048 1.00 92.06 99 CYS A O 1
ATOM 782 N N . VAL A 1 100 ? -2.518 -5.949 6.641 1.00 90.56 100 VAL A N 1
ATOM 783 C CA . VAL A 1 100 ? -1.502 -6.698 5.889 1.00 90.56 100 VAL A CA 1
ATOM 784 C C . VAL A 1 100 ? -0.107 -6.410 6.420 1.00 90.56 100 VAL A C 1
ATOM 786 O O . VAL A 1 100 ? 0.185 -5.285 6.812 1.00 90.56 100 VAL A O 1
ATOM 789 N N . ALA A 1 101 ? 0.771 -7.415 6.403 1.00 86.00 101 ALA A N 1
ATOM 790 C CA . ALA A 1 101 ? 2.190 -7.209 6.704 1.00 86.00 101 ALA A CA 1
ATOM 791 C C . ALA A 1 101 ? 2.913 -6.500 5.545 1.00 86.00 101 ALA A C 1
ATOM 793 O O . ALA A 1 101 ? 3.735 -5.616 5.760 1.00 86.00 101 ALA A O 1
ATOM 794 N N . ILE A 1 102 ? 2.573 -6.884 4.311 1.00 83.00 102 ILE A N 1
ATOM 795 C CA . ILE A 1 102 ? 3.024 -6.270 3.061 1.00 83.00 102 ILE A CA 1
ATOM 796 C C . ILE A 1 102 ? 1.861 -6.290 2.063 1.00 83.00 102 ILE A C 1
ATOM 798 O O . ILE A 1 102 ? 1.115 -7.265 2.001 1.00 83.00 102 ILE A O 1
ATOM 802 N N . ALA A 1 103 ? 1.708 -5.226 1.273 1.00 76.44 103 ALA A N 1
ATOM 803 C CA . ALA A 1 103 ? 0.661 -5.131 0.248 1.00 76.44 103 ALA A CA 1
ATOM 804 C C . ALA A 1 103 ? 1.030 -5.845 -1.073 1.00 76.44 103 ALA A C 1
ATOM 806 O O . ALA A 1 103 ? 0.197 -5.993 -1.970 1.00 76.44 103 ALA A O 1
ATOM 807 N N . PHE A 1 104 ? 2.283 -6.294 -1.207 1.00 67.69 104 PHE A N 1
ATOM 808 C CA . PHE A 1 104 ? 2.774 -6.976 -2.401 1.00 67.69 104 PHE A CA 1
ATOM 809 C C . PHE A 1 104 ? 2.107 -8.351 -2.575 1.00 67.69 104 PHE A C 1
ATOM 811 O O . PHE A 1 104 ? 1.978 -9.119 -1.624 1.00 67.69 104 PHE A O 1
ATOM 818 N N . GLY A 1 105 ? 1.691 -8.670 -3.804 1.00 66.69 105 GLY A N 1
ATOM 819 C CA . GLY A 1 105 ? 1.081 -9.961 -4.146 1.00 66.69 105 GLY A CA 1
ATOM 820 C C . GLY A 1 105 ? -0.434 -10.069 -3.924 1.00 66.69 105 GLY A C 1
ATOM 821 O O . GLY A 1 105 ? -0.998 -11.117 -4.222 1.00 66.69 105 GLY A O 1
ATOM 822 N N . MET A 1 106 ? -1.110 -9.019 -3.442 1.00 73.06 106 MET A N 1
ATOM 823 C CA . MET A 1 106 ? -2.584 -8.967 -3.415 1.00 73.06 106 MET A CA 1
ATOM 824 C C . MET A 1 106 ? -3.186 -8.503 -4.755 1.00 73.06 106 MET A C 1
ATOM 826 O O . MET A 1 106 ? -4.364 -8.729 -5.000 1.00 73.06 106 MET A O 1
ATOM 830 N N . GLY A 1 107 ? -2.396 -7.878 -5.640 1.00 73.81 107 GLY A N 1
ATOM 831 C CA . GLY A 1 107 ? -2.917 -7.331 -6.901 1.00 73.81 107 GLY A CA 1
ATOM 832 C C . GLY A 1 107 ? -3.944 -6.228 -6.642 1.00 73.81 107 GLY A C 1
ATOM 833 O O . GLY A 1 107 ? -5.060 -6.277 -7.152 1.00 73.81 107 GLY A O 1
ATOM 834 N N . ILE A 1 108 ? -3.590 -5.286 -5.762 1.00 82.31 108 ILE A N 1
ATOM 835 C CA . ILE A 1 108 ? -4.473 -4.191 -5.358 1.00 82.31 108 ILE A CA 1
ATOM 836 C C . ILE A 1 108 ? -4.659 -3.245 -6.541 1.00 82.31 108 ILE A C 1
ATOM 838 O O . ILE A 1 108 ? -3.792 -2.427 -6.829 1.00 82.31 108 ILE A O 1
ATOM 842 N N . ASP A 1 109 ? -5.812 -3.364 -7.187 1.00 84.44 109 ASP A N 1
ATOM 843 C CA . ASP A 1 109 ? -6.301 -2.442 -8.207 1.00 84.44 109 ASP A CA 1
ATOM 844 C C . ASP A 1 109 ? -7.728 -2.019 -7.839 1.00 84.44 109 ASP A C 1
ATOM 846 O O . ASP A 1 109 ? -8.730 -2.497 -8.373 1.00 84.44 109 ASP A O 1
ATOM 850 N N . LYS A 1 110 ? -7.820 -1.206 -6.784 1.00 87.81 110 LYS A N 1
ATOM 851 C CA . LYS A 1 110 ? -9.070 -0.609 -6.3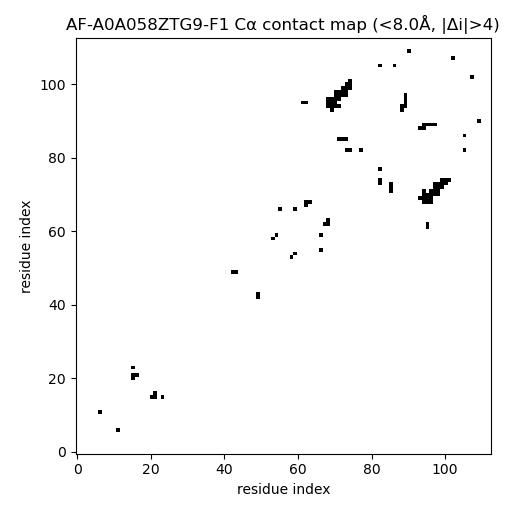13 1.00 87.81 110 LYS A CA 1
ATOM 852 C C . LYS A 1 110 ? -8.910 0.915 -6.412 1.00 87.81 110 LYS A C 1
ATOM 854 O O .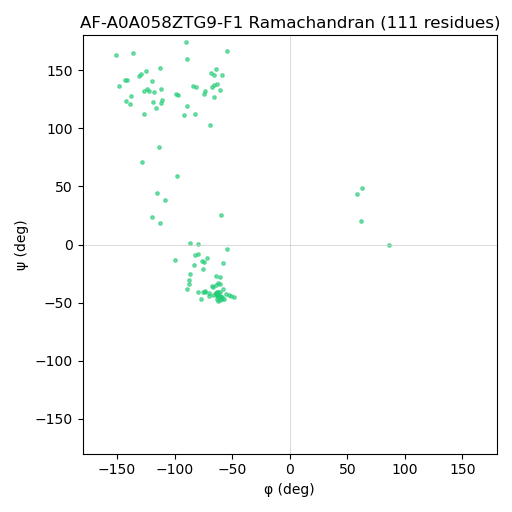 LYS A 1 110 ? -7.954 1.442 -5.850 1.00 87.81 110 LYS A O 1
ATOM 859 N N . PRO A 1 111 ? -9.783 1.631 -7.142 1.00 85.94 111 PRO A N 1
ATOM 860 C CA . PRO A 1 111 ? -9.596 3.062 -7.404 1.00 85.94 111 PRO A CA 1
ATOM 861 C C . PRO A 1 111 ? -9.907 3.954 -6.191 1.00 85.94 111 PRO A C 1
ATOM 863 O O . PRO A 1 111 ? -9.456 5.093 -6.135 1.00 85.94 111 PRO A O 1
ATOM 866 N N . ASP A 1 112 ? -10.685 3.444 -5.239 1.00 85.38 112 ASP A N 1
ATOM 867 C CA . ASP A 1 112 ? -11.238 4.141 -4.074 1.00 85.38 112 ASP A CA 1
ATOM 868 C C . ASP A 1 112 ? -10.691 3.581 -2.749 1.00 85.38 112 ASP A C 1
ATOM 870 O O . ASP A 1 112 ? -11.459 3.303 -1.826 1.00 85.38 112 ASP A O 1
ATOM 874 N N . VAL A 1 113 ? -9.377 3.348 -2.691 1.00 86.75 113 VAL A N 1
ATOM 875 C CA . VAL A 1 113 ? -8.662 2.959 -1.458 1.00 86.75 113 VAL A CA 1
ATOM 876 C C . VAL A 1 113 ? -8.511 4.142 -0.516 1.00 86.75 113 VAL A C 1
ATOM 878 O O . VAL A 1 113 ? -8.123 5.230 -0.999 1.00 86.75 113 VAL A O 1
#

Sequence (113 aa):
MALTATTTQPVHEDILKAPRICHALVPETSFDRPNPKYEVIATTKEQLKQLGELLKNRFANLCGSKCSINTVHYHAGLATHQRVAVQMKWHTREVQVVCVAIAFGMGIDKPDV

pLDDT: mean 87.36, std 9.32, range [50.91, 95.81]

Nearest PDB structures (foldseek):
  1oyy-assembly1_A  TM=7.695E-01  e=1.242E-02  Escherichia coli

Mean predicted aligned error: 6.56 Å

InterPro domains:
  IPR027417 P-loop containing nucleoside triphosphate hydrolase [G3DSA:3.40.50.300] (9-113)
  IPR027417 P-loop containing nucleoside triphosphate hydrolase [SSF52540] (19-113)

Secondary structure (DSSP, 8-state):
----S---HHHHHHHHHTTT-TT----------SSPPP------S-HHHHHHHHHHHHSGGGS-SSS---EEEE-TTS-HHHHHHHHHHHHTTS-SEEEES--TTS----TT-

Radius of gyration: 19.9 Å; Cα contacts (8 Å, |Δi|>4): 58; chains: 1; bounding box: 48×35×54 Å

Foldseek 3Di:
DDDDPDDDPVRVVCVCPVVVNVPDDDDDDDPDDPPDDDDDDDADPPNVVVVLVCCCVVVVVLDPPDSDQAEEEDDPPDDPVVLVVVLVCCLVSVHVYYHYPDPPPSPDDRPPD

Solvent-accessible surface area (backbone atoms only — not comparable to full-atom values): 7778 Å² total; per-residue (Å²): 140,88,86,80,97,77,77,52,75,70,57,49,52,47,65,24,55,76,77,68,45,79,84,62,88,81,88,83,77,80,89,78,63,94,80,73,83,88,84,88,77,89,81,62,97,56,49,70,59,54,50,52,50,50,47,50,73,75,41,48,90,76,36,59,103,53,96,64,75,42,69,49,75,50,60,88,87,52,55,72,70,56,53,52,50,51,53,49,36,43,74,73,59,75,24,78,40,76,50,57,91,61,77,78,89,69,75,87,83,66,98,86,119